Protein AF-A0A950GAG1-F1 (afdb_monomer_lite)

Foldseek 3Di:
DDDDDDCPDDDPDDDDAAEEEEEEADEDDDDDDDPPDDDPVVSVVVLVVLQVVSVVVCVVVRHHYQHYDYHYQPDQDLQARDDPVVLVVVLVVCVVSVHQEYEYPDDDDPRNQVNSCVSNVHHYD

Radius of gyration: 20.88 Å; chains: 1; bounding box: 62×46×60 Å

Secondary structure (DSSP, 8-state):
-PPPP-------PPPPPPEEEEEEEEPPP---S-TTSPPHHHHHHHHHHHHHHHHHHHHHTT-EEEEEEEEE-SS-BTTTBS-HHHHHHHHHHHHHTT-SEEEESSPPPHHHHHHHHHHHSSEE-

Structure (mmCIF, N/CA/C/O backbone):
data_AF-A0A950GAG1-F1
#
_entry.id   AF-A0A950GAG1-F1
#
loop_
_atom_site.group_PDB
_atom_site.id
_atom_site.type_symbol
_atom_site.label_atom_id
_atom_site.label_alt_id
_atom_site.label_comp_id
_atom_site.label_asym_id
_atom_site.label_entity_id
_atom_site.label_seq_id
_atom_site.pdbx_PDB_ins_code
_atom_site.Cartn_x
_atom_site.Cartn_y
_atom_site.Cartn_z
_atom_site.occupancy
_atom_site.B_iso_or_equiv
_atom_site.auth_seq_id
_atom_site.auth_comp_id
_atom_site.auth_asym_id
_atom_site.auth_atom_id
_atom_site.pdbx_PDB_model_num
ATOM 1 N N . MET A 1 1 ? -40.940 22.750 44.056 1.00 52.44 1 MET A N 1
ATOM 2 C CA . MET A 1 1 ? -39.723 22.029 43.632 1.00 52.44 1 MET A CA 1
ATOM 3 C C . MET A 1 1 ? -39.794 21.826 42.129 1.00 52.44 1 MET A C 1
ATOM 5 O O . MET A 1 1 ? -40.800 21.276 41.693 1.00 52.44 1 MET A O 1
ATOM 9 N N . PRO A 1 2 ? -38.808 22.265 41.335 1.00 54.25 2 PRO A N 1
ATOM 10 C CA . PRO A 1 2 ? -38.619 21.714 39.996 1.00 54.25 2 PRO A CA 1
ATOM 11 C C . PRO A 1 2 ? -38.014 20.295 40.096 1.00 54.25 2 PRO A C 1
ATOM 13 O O . PRO A 1 2 ? -37.230 20.056 41.019 1.00 54.25 2 PRO A O 1
ATOM 16 N N . PRO A 1 3 ? -38.365 19.345 39.209 1.00 58.19 3 PRO A N 1
ATOM 17 C CA . PRO A 1 3 ? -37.648 18.080 39.100 1.00 58.19 3 PRO A CA 1
ATOM 18 C C . PRO A 1 3 ? -36.292 18.263 38.400 1.00 58.19 3 PRO A C 1
ATOM 20 O O . PRO A 1 3 ? -36.090 19.194 37.621 1.00 58.19 3 PRO A O 1
ATOM 23 N N . ALA A 1 4 ? -35.372 17.372 38.765 1.00 56.81 4 ALA A N 1
ATOM 24 C CA . ALA A 1 4 ? -33.946 17.388 38.478 1.00 56.81 4 ALA A CA 1
ATOM 25 C C . ALA A 1 4 ? -33.599 17.302 36.984 1.00 56.81 4 ALA A C 1
ATOM 27 O O . ALA A 1 4 ? -34.307 16.681 36.194 1.00 56.81 4 ALA A O 1
ATOM 28 N N . ALA A 1 5 ? -32.469 17.920 36.641 1.00 55.88 5 ALA A N 1
ATOM 29 C CA . ALA A 1 5 ? -31.807 17.804 35.354 1.00 55.88 5 ALA A CA 1
ATOM 30 C C . ALA A 1 5 ? -31.424 16.343 35.071 1.00 55.88 5 ALA A C 1
ATOM 32 O O . ALA A 1 5 ? -30.774 15.694 35.890 1.00 55.88 5 ALA A O 1
ATOM 33 N N . ASP A 1 6 ? -31.820 15.850 33.901 1.00 49.44 6 ASP A N 1
ATOM 34 C CA . ASP A 1 6 ? -31.328 14.600 33.332 1.00 49.44 6 ASP A CA 1
ATOM 35 C C . ASP A 1 6 ? -29.990 14.895 32.636 1.00 49.44 6 ASP A C 1
ATOM 37 O O . ASP A 1 6 ? -29.933 15.336 31.486 1.00 49.44 6 ASP A O 1
ATOM 41 N N . GLU A 1 7 ? -28.895 14.741 33.379 1.00 52.16 7 GLU A N 1
ATOM 42 C CA . GLU A 1 7 ? -27.535 14.715 32.839 1.00 52.16 7 GLU A CA 1
ATOM 43 C C . GLU A 1 7 ? -27.259 13.326 32.247 1.00 52.16 7 GLU A C 1
ATOM 45 O O . GLU A 1 7 ? -26.479 12.534 32.779 1.00 52.16 7 GLU A O 1
ATOM 50 N N . THR A 1 8 ? -27.898 13.001 31.121 1.00 57.81 8 THR A N 1
ATOM 51 C CA . THR A 1 8 ? -27.522 11.808 30.362 1.00 57.81 8 THR A CA 1
ATOM 52 C C . THR A 1 8 ? -26.169 12.062 29.689 1.00 57.81 8 THR A C 1
ATOM 54 O O . THR A 1 8 ? -26.058 12.726 28.655 1.00 57.81 8 THR A O 1
ATOM 57 N N . GLY A 1 9 ? -25.111 11.556 30.324 1.00 50.84 9 GLY A N 1
ATOM 58 C CA . GLY A 1 9 ? -23.734 11.645 29.860 1.00 50.84 9 GLY A CA 1
ATOM 59 C C . GLY A 1 9 ? -23.564 11.169 28.416 1.00 50.84 9 GLY A C 1
ATOM 60 O O . GLY A 1 9 ? -23.968 10.067 28.042 1.00 50.84 9 GLY A O 1
ATOM 61 N N . ARG A 1 10 ? -22.914 11.999 27.593 1.00 58.44 10 ARG A N 1
ATOM 62 C CA . ARG A 1 10 ? -22.406 11.592 26.279 1.00 58.44 10 ARG A CA 1
ATOM 63 C C . ARG A 1 10 ? -21.392 10.464 26.473 1.00 58.44 10 ARG A C 1
ATOM 65 O O . ARG A 1 10 ? -20.268 10.714 26.903 1.00 58.44 10 ARG A O 1
ATOM 72 N N . ALA A 1 11 ? -21.767 9.242 26.107 1.00 58.75 11 ALA A N 1
ATOM 73 C CA . ALA A 1 11 ? -20.813 8.169 25.871 1.00 58.75 11 ALA A CA 1
ATOM 74 C C . ALA A 1 11 ? -19.864 8.611 24.745 1.00 58.75 11 ALA A C 1
ATOM 76 O O . ALA A 1 11 ? -20.273 8.758 23.592 1.00 58.75 11 ALA A O 1
ATOM 77 N N . GLY A 1 12 ? -18.603 8.882 25.084 1.00 54.03 12 GLY A N 1
ATOM 78 C CA . GLY A 1 12 ? -17.562 9.114 24.093 1.00 54.03 12 GLY A CA 1
ATOM 79 C C . GLY A 1 12 ? -17.436 7.874 23.213 1.00 54.03 12 GLY A C 1
ATOM 80 O O . GLY A 1 12 ? -17.047 6.813 23.693 1.00 54.03 12 GLY A O 1
ATOM 81 N N . THR A 1 13 ? -17.807 7.986 21.937 1.00 65.81 13 THR A N 1
ATOM 82 C CA . THR A 1 13 ? -17.526 6.949 20.940 1.00 65.81 13 THR A CA 1
ATOM 83 C C . THR A 1 13 ? -16.011 6.766 20.882 1.00 65.81 13 THR A C 1
ATOM 85 O O . THR A 1 13 ? -15.283 7.708 20.568 1.00 65.81 13 THR A O 1
ATOM 88 N N . ALA A 1 14 ? -15.527 5.574 21.240 1.00 62.97 14 ALA A N 1
ATOM 89 C CA . ALA A 1 14 ? -14.139 5.204 21.001 1.00 62.97 14 ALA A CA 1
ATOM 90 C C . ALA A 1 14 ? -13.856 5.314 19.488 1.00 62.97 14 ALA A C 1
ATOM 92 O O . ALA A 1 14 ? -14.740 4.982 18.690 1.00 62.97 14 ALA A O 1
ATOM 93 N N . PRO A 1 15 ? -12.670 5.794 19.069 1.00 73.12 15 PRO A N 1
ATOM 94 C CA . PRO A 1 15 ? -12.353 5.921 17.651 1.00 73.12 15 PRO A CA 1
ATOM 95 C C . PRO A 1 15 ? -12.527 4.567 16.956 1.00 73.12 15 PRO A C 1
ATOM 97 O O . PRO A 1 15 ? -12.052 3.541 17.443 1.00 73.12 15 PRO A O 1
ATOM 100 N N . SER A 1 16 ? -13.245 4.559 15.832 1.00 78.50 16 SER A N 1
ATOM 101 C CA . SER A 1 16 ? -13.456 3.340 15.055 1.00 78.50 16 SER A CA 1
ATOM 102 C C . SER A 1 16 ? -12.111 2.821 14.535 1.00 78.50 16 SER A C 1
ATOM 104 O O . SER A 1 16 ? -11.309 3.625 14.052 1.00 78.50 16 SER A O 1
ATOM 106 N N . PRO A 1 17 ? -11.842 1.507 14.618 1.00 87.81 17 PRO A N 1
ATOM 107 C CA . PRO A 1 17 ? -10.570 0.962 14.174 1.00 87.81 17 PRO A CA 1
ATOM 108 C C . PRO A 1 17 ? -10.377 1.191 12.671 1.00 87.81 17 PRO A C 1
ATOM 110 O O . PRO A 1 17 ? -11.297 0.997 11.871 1.00 87.81 17 PRO A O 1
ATOM 113 N N . THR A 1 18 ? -9.172 1.607 12.287 1.00 96.19 18 THR A N 1
ATOM 114 C CA . THR A 1 18 ? -8.828 1.894 10.892 1.00 96.19 18 THR A CA 1
ATOM 115 C C . THR A 1 18 ? -8.847 0.605 10.075 1.00 96.19 18 THR A C 1
ATOM 117 O O . THR A 1 18 ? -8.065 -0.314 10.330 1.00 96.19 18 THR A O 1
ATOM 120 N N . ARG A 1 19 ? -9.750 0.539 9.092 1.00 97.56 19 ARG A N 1
ATOM 121 C CA . ARG A 1 19 ? -9.872 -0.580 8.151 1.00 97.56 19 ARG A CA 1
ATOM 122 C C . ARG A 1 19 ? -8.835 -0.417 7.048 1.00 97.56 19 ARG A C 1
ATOM 124 O O . ARG A 1 19 ? -8.818 0.604 6.364 1.00 97.56 19 ARG A O 1
ATOM 131 N N . THR A 1 20 ? -8.006 -1.428 6.849 1.00 98.38 20 THR A N 1
ATOM 132 C CA . THR A 1 20 ? -6.796 -1.318 6.038 1.00 98.38 20 THR A CA 1
ATOM 133 C C . THR A 1 20 ? -6.742 -2.396 4.966 1.00 98.38 20 THR A C 1
ATOM 135 O O . THR A 1 20 ? -7.051 -3.559 5.220 1.00 98.38 20 THR A O 1
ATOM 138 N N . ALA A 1 21 ? -6.322 -2.015 3.766 1.00 98.56 21 ALA A N 1
ATOM 139 C CA . ALA A 1 21 ? -5.888 -2.936 2.729 1.00 98.56 21 ALA A CA 1
ATOM 140 C C . ALA A 1 21 ? -4.358 -3.056 2.749 1.00 98.56 21 ALA A C 1
ATOM 142 O O . ALA A 1 21 ? -3.679 -2.038 2.849 1.00 98.56 21 ALA A O 1
ATOM 143 N N . VAL A 1 22 ? -3.809 -4.265 2.627 1.00 98.69 22 VAL A N 1
ATOM 144 C CA . VAL A 1 22 ? -2.357 -4.500 2.532 1.00 98.69 22 VAL A CA 1
ATOM 145 C C . VAL A 1 22 ? -2.023 -5.083 1.166 1.00 98.69 22 VAL A C 1
ATOM 147 O O . VAL A 1 22 ? -2.466 -6.173 0.812 1.00 98.69 22 VAL A O 1
ATOM 150 N N . ILE A 1 23 ? -1.234 -4.362 0.384 1.00 98.44 23 ILE A N 1
ATOM 151 C CA . ILE A 1 23 ? -0.886 -4.733 -0.982 1.00 98.44 23 ILE A CA 1
ATOM 152 C C . ILE A 1 23 ? 0.615 -4.980 -1.059 1.00 98.44 23 ILE A C 1
ATOM 154 O O . ILE A 1 23 ? 1.408 -4.119 -0.689 1.00 98.44 23 ILE A O 1
ATOM 158 N N . LEU A 1 24 ? 1.003 -6.135 -1.596 1.00 98.00 24 LEU A N 1
ATOM 159 C CA . LEU A 1 24 ? 2.388 -6.492 -1.879 1.00 98.00 24 LEU A CA 1
ATOM 160 C C . LEU A 1 24 ? 2.639 -6.462 -3.392 1.00 98.00 24 LEU A C 1
ATOM 162 O O . LEU A 1 24 ? 2.296 -7.421 -4.088 1.00 98.00 24 LEU A O 1
ATOM 166 N N . PRO A 1 25 ? 3.253 -5.401 -3.938 1.00 96.19 25 PRO A N 1
ATOM 167 C CA . PRO A 1 25 ? 3.784 -5.433 -5.293 1.00 96.19 25 PRO A CA 1
ATOM 168 C C . PRO A 1 25 ? 4.986 -6.377 -5.348 1.00 96.19 25 PRO A C 1
ATOM 170 O O . PRO A 1 25 ? 5.984 -6.166 -4.663 1.00 96.19 25 PRO A O 1
ATOM 173 N N . TRP A 1 26 ? 4.892 -7.429 -6.155 1.00 93.62 26 TRP A N 1
ATOM 174 C CA . TRP A 1 26 ? 5.873 -8.507 -6.171 1.00 93.62 26 TRP A CA 1
ATOM 175 C C . TRP A 1 26 ? 6.544 -8.645 -7.534 1.00 93.62 26 TRP A C 1
ATOM 177 O O . TRP A 1 26 ? 5.889 -8.880 -8.551 1.00 93.62 26 TRP A O 1
ATOM 187 N N . GLU A 1 27 ? 7.868 -8.529 -7.557 1.00 86.56 27 GLU A N 1
ATOM 188 C CA . GLU A 1 27 ? 8.668 -8.826 -8.740 1.00 86.56 27 GLU A CA 1
ATOM 189 C C . GLU A 1 27 ? 9.026 -10.299 -8.755 1.00 86.56 27 GLU A C 1
ATOM 191 O O . GLU A 1 27 ? 9.666 -10.817 -7.842 1.00 86.56 27 GLU A O 1
ATOM 196 N N . ARG A 1 28 ? 8.638 -10.977 -9.829 1.00 76.00 28 ARG A N 1
ATOM 197 C CA . ARG A 1 28 ? 9.146 -12.318 -10.085 1.00 76.00 28 ARG A CA 1
ATOM 198 C C . ARG A 1 28 ? 10.569 -12.184 -10.606 1.00 76.00 28 ARG A C 1
ATOM 200 O O . ARG A 1 28 ? 10.807 -11.357 -11.490 1.00 76.00 28 ARG A O 1
ATOM 207 N N . ALA A 1 29 ? 11.486 -13.004 -10.104 1.00 67.00 29 ALA A N 1
ATOM 208 C CA . ALA A 1 29 ? 12.845 -13.038 -10.621 1.00 67.00 29 ALA A CA 1
ATOM 209 C C . ALA A 1 29 ? 12.816 -13.248 -12.147 1.00 67.00 29 ALA A C 1
ATOM 211 O O . ALA A 1 29 ? 12.209 -14.194 -12.662 1.00 67.00 29 ALA A O 1
ATOM 212 N N . SER A 1 30 ? 13.414 -12.311 -12.887 1.00 61.06 30 SER A N 1
ATOM 213 C CA . SER A 1 30 ? 13.591 -12.428 -14.333 1.00 61.06 30 SER A 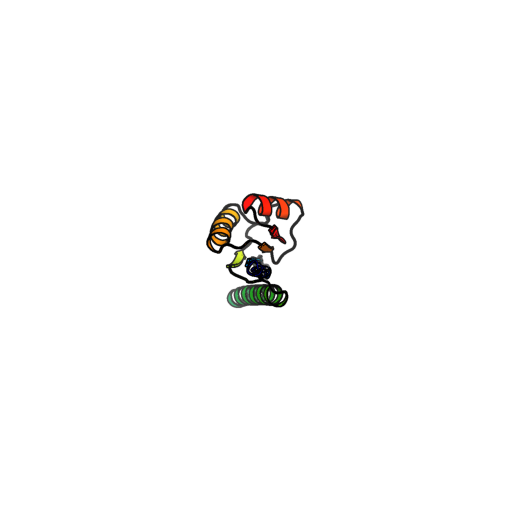CA 1
ATOM 214 C C . SER A 1 30 ? 14.859 -13.239 -14.582 1.00 61.06 30 SER A C 1
ATOM 216 O O . SER A 1 30 ? 15.962 -12.722 -14.460 1.00 61.06 30 SER A O 1
ATOM 218 N N . ARG A 1 31 ? 14.670 -14.528 -14.870 1.00 58.53 31 ARG A N 1
ATOM 219 C CA . ARG A 1 31 ? 15.676 -15.573 -15.134 1.00 58.53 31 ARG A CA 1
ATOM 220 C C . ARG A 1 31 ? 17.037 -15.100 -15.698 1.00 58.53 31 ARG A C 1
ATOM 222 O O . ARG A 1 31 ? 17.092 -14.677 -16.853 1.00 58.53 31 ARG A O 1
ATOM 229 N N . PRO A 1 32 ? 18.147 -15.384 -14.993 1.00 55.47 32 PRO A N 1
ATOM 230 C CA . PRO A 1 32 ? 19.444 -15.749 -15.575 1.00 55.47 32 PRO A CA 1
ATOM 231 C C . PRO A 1 32 ? 19.652 -17.288 -15.562 1.00 55.47 32 PRO A C 1
ATOM 233 O O . PRO A 1 32 ? 18.916 -18.006 -14.889 1.00 55.47 32 PRO A O 1
ATOM 236 N N . PRO A 1 33 ? 20.605 -17.851 -16.331 1.00 53.19 33 PRO A N 1
ATOM 237 C CA . PRO A 1 33 ? 20.628 -19.279 -16.676 1.00 53.19 33 PRO A CA 1
ATOM 238 C C . PRO A 1 33 ? 21.327 -20.233 -15.676 1.00 53.19 33 PRO A C 1
ATOM 240 O O . PRO A 1 33 ? 21.781 -21.290 -16.106 1.00 53.19 33 PRO A O 1
ATOM 243 N N . ASN A 1 34 ? 21.441 -19.940 -14.376 1.00 67.19 34 ASN A N 1
ATOM 244 C CA . ASN A 1 34 ? 22.161 -20.817 -13.432 1.00 67.19 34 ASN A CA 1
ATOM 245 C C . ASN A 1 34 ? 21.264 -21.492 -12.371 1.00 67.19 34 ASN A C 1
ATOM 247 O O . ASN A 1 34 ? 20.314 -20.916 -11.854 1.00 67.19 34 ASN A O 1
ATOM 251 N N . ASN A 1 35 ? 21.595 -22.749 -12.049 1.00 65.69 35 ASN A N 1
ATOM 252 C CA . ASN A 1 35 ? 20.82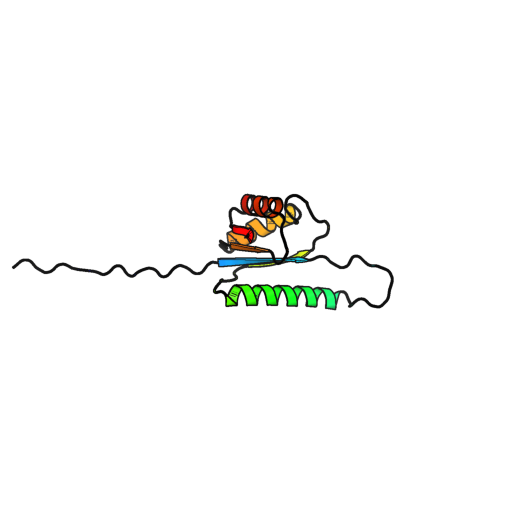2 -23.708 -11.237 1.00 65.69 35 ASN A CA 1
ATOM 253 C C . ASN A 1 35 ? 20.730 -23.395 -9.723 1.00 65.69 35 ASN A C 1
ATOM 255 O O . ASN A 1 35 ? 20.550 -24.311 -8.925 1.00 65.69 35 ASN A O 1
ATOM 259 N N . SER A 1 36 ? 20.857 -22.135 -9.307 1.00 68.25 36 SER A N 1
ATOM 260 C CA . SER A 1 36 ? 20.883 -21.756 -7.883 1.00 68.25 36 SER A CA 1
ATOM 261 C C . SER A 1 36 ? 19.600 -21.077 -7.392 1.00 68.25 36 SER A C 1
ATOM 263 O O . SER A 1 36 ? 19.540 -20.689 -6.227 1.00 68.25 36 SER A O 1
ATOM 265 N N . GLU A 1 37 ? 18.583 -20.907 -8.246 1.00 65.25 37 GLU A N 1
ATOM 266 C CA . GLU A 1 37 ? 17.322 -20.278 -7.841 1.00 65.25 37 GLU A CA 1
ATOM 267 C C . GLU A 1 37 ? 16.284 -21.273 -7.294 1.00 65.25 37 GLU A C 1
ATOM 269 O O . GLU A 1 37 ? 16.182 -22.409 -7.771 1.00 65.25 37 GLU A O 1
ATOM 274 N N . PRO A 1 38 ? 15.478 -20.832 -6.312 1.00 63.84 38 PRO A N 1
ATOM 275 C CA . PRO A 1 38 ? 14.404 -21.625 -5.731 1.00 63.84 38 PRO A CA 1
ATOM 276 C C . PRO A 1 38 ? 13.274 -21.863 -6.750 1.00 63.84 38 PRO A C 1
ATOM 278 O O . PRO A 1 38 ? 13.008 -21.032 -7.630 1.00 63.84 38 PRO A O 1
ATOM 281 N N . ALA A 1 39 ? 12.591 -23.007 -6.639 1.00 74.31 39 ALA A N 1
ATOM 282 C CA . ALA A 1 39 ? 11.559 -23.406 -7.594 1.00 74.31 39 ALA A CA 1
ATOM 283 C C . ALA A 1 39 ? 10.411 -22.369 -7.645 1.00 74.31 39 ALA A C 1
ATOM 285 O O . ALA A 1 39 ? 10.176 -21.656 -6.670 1.00 74.31 39 ALA A O 1
ATOM 286 N N . PRO A 1 40 ? 9.618 -22.279 -8.731 1.00 75.12 40 PRO A N 1
ATOM 287 C CA . PRO A 1 40 ? 8.502 -21.324 -8.812 1.00 75.12 40 PRO A CA 1
ATOM 288 C C . PRO A 1 40 ? 7.505 -21.409 -7.639 1.00 75.12 40 PRO A C 1
ATOM 290 O O . PRO A 1 40 ? 6.940 -20.399 -7.213 1.00 75.12 40 PRO A O 1
ATOM 293 N N . ALA A 1 41 ? 7.318 -22.613 -7.089 1.00 80.44 41 ALA A N 1
ATOM 294 C CA . ALA A 1 41 ? 6.518 -22.837 -5.889 1.00 80.44 41 ALA A CA 1
ATOM 295 C C . ALA A 1 41 ? 7.135 -22.174 -4.644 1.00 80.44 41 ALA A C 1
ATOM 297 O O . ALA A 1 41 ? 6.420 -21.582 -3.841 1.00 80.44 41 ALA A O 1
ATOM 298 N N . ASP A 1 42 ? 8.459 -22.214 -4.503 1.00 84.19 42 ASP A N 1
ATOM 299 C CA . ASP A 1 42 ? 9.182 -21.579 -3.398 1.00 84.19 42 ASP A CA 1
ATOM 300 C C . ASP A 1 42 ? 9.099 -20.053 -3.477 1.00 84.19 42 ASP A C 1
ATOM 302 O O . ASP A 1 42 ? 8.878 -19.397 -2.465 1.00 84.19 42 ASP A O 1
ATOM 306 N N . GLN A 1 43 ? 9.195 -19.488 -4.683 1.00 84.81 43 GLN A N 1
ATOM 307 C CA . GLN A 1 43 ? 9.044 -18.048 -4.914 1.00 84.81 43 GLN A CA 1
ATOM 308 C C . GLN A 1 43 ? 7.641 -17.545 -4.543 1.00 84.81 43 GLN A C 1
ATOM 310 O O . GLN A 1 43 ? 7.500 -16.489 -3.930 1.00 84.81 43 GLN A O 1
ATOM 315 N N . THR A 1 44 ? 6.607 -18.323 -4.875 1.00 88.25 44 THR A N 1
ATOM 316 C CA . THR A 1 44 ? 5.219 -18.005 -4.501 1.00 88.25 44 THR A CA 1
ATOM 317 C C . THR A 1 44 ? 5.042 -18.060 -2.983 1.00 88.25 44 THR A C 1
ATOM 319 O O . THR A 1 44 ? 4.546 -17.102 -2.396 1.00 88.25 44 THR A O 1
ATOM 322 N N . ARG A 1 45 ? 5.546 -19.119 -2.331 1.00 90.94 45 ARG A N 1
ATOM 323 C CA . ARG A 1 45 ? 5.529 -19.240 -0.863 1.00 90.94 45 ARG A CA 1
ATOM 324 C C . ARG A 1 45 ? 6.279 -18.105 -0.170 1.00 90.94 45 ARG A C 1
ATOM 326 O O . ARG A 1 45 ? 5.831 -17.621 0.862 1.00 90.94 45 ARG A O 1
ATOM 333 N N . ALA A 1 46 ? 7.397 -17.651 -0.736 1.00 91.31 46 ALA A N 1
ATOM 334 C CA . ALA A 1 46 ? 8.139 -16.511 -0.206 1.00 91.31 46 ALA A CA 1
ATOM 335 C C . ALA A 1 46 ? 7.323 -15.208 -0.283 1.00 91.31 46 ALA A C 1
ATOM 337 O O . ALA A 1 46 ? 7.320 -14.428 0.668 1.00 91.31 46 ALA A O 1
ATOM 338 N N . ALA A 1 47 ? 6.595 -14.984 -1.382 1.00 93.81 47 ALA A N 1
ATOM 339 C CA . ALA A 1 47 ? 5.709 -13.830 -1.517 1.00 93.81 47 ALA A CA 1
ATOM 340 C C . ALA A 1 47 ? 4.529 -13.892 -0.530 1.00 93.81 47 ALA A C 1
ATOM 342 O O . ALA A 1 47 ? 4.195 -12.886 0.093 1.00 93.81 47 ALA A O 1
ATOM 343 N N . GLU A 1 48 ? 3.930 -15.070 -0.341 1.00 95.81 48 GLU A N 1
ATOM 344 C CA . GLU A 1 48 ? 2.875 -15.297 0.656 1.00 95.81 48 GLU A CA 1
ATOM 345 C C . GLU A 1 48 ? 3.370 -15.049 2.083 1.00 95.81 48 GLU A C 1
ATOM 347 O O . GLU A 1 48 ? 2.701 -14.355 2.847 1.00 95.81 48 GLU A O 1
ATOM 352 N N . ALA A 1 49 ? 4.561 -15.547 2.430 1.00 96.38 49 ALA A N 1
ATOM 353 C CA . ALA A 1 49 ? 5.174 -15.316 3.735 1.00 96.38 49 ALA A CA 1
ATOM 354 C C . ALA A 1 49 ? 5.428 -13.822 3.990 1.00 96.38 49 ALA A C 1
ATOM 356 O O . ALA A 1 49 ? 5.112 -13.318 5.065 1.00 96.38 49 ALA A O 1
ATOM 357 N N . ARG A 1 50 ? 5.927 -13.097 2.981 1.00 96.12 50 ARG A N 1
ATOM 358 C CA .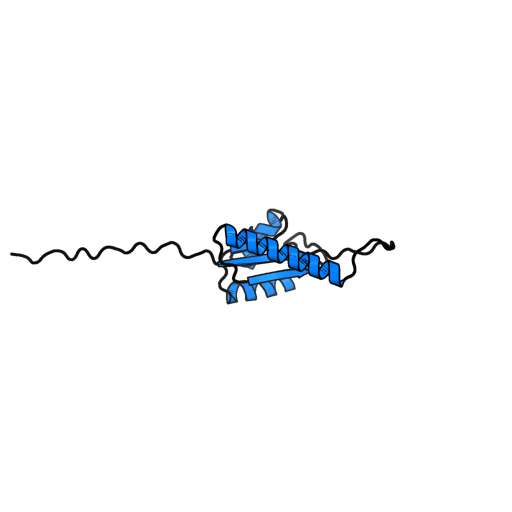 ARG A 1 50 ? 6.138 -11.647 3.06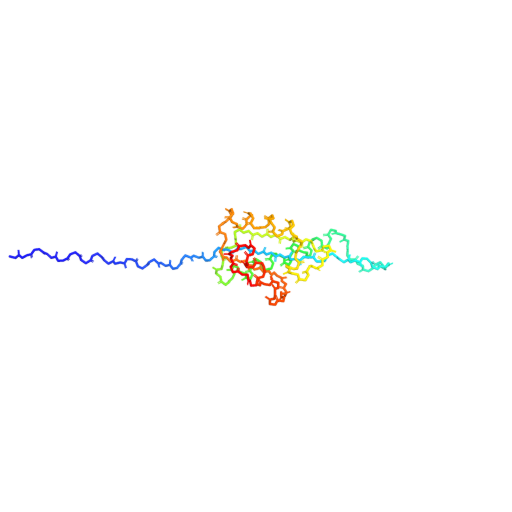0 1.00 96.12 50 ARG A CA 1
ATOM 359 C C . ARG A 1 50 ? 4.826 -10.881 3.240 1.00 96.12 50 ARG A C 1
ATOM 361 O O . ARG A 1 50 ? 4.750 -9.978 4.068 1.00 96.12 50 ARG A O 1
ATOM 368 N N . LEU A 1 51 ? 3.773 -11.250 2.505 1.00 98.25 51 LEU A N 1
ATOM 369 C CA . LEU A 1 51 ? 2.454 -10.645 2.698 1.00 98.25 51 LEU A CA 1
ATOM 370 C C . LEU A 1 51 ? 1.925 -10.921 4.114 1.00 98.25 51 LEU A C 1
ATOM 372 O O . LEU A 1 51 ? 1.394 -10.014 4.752 1.00 98.25 51 LEU A O 1
ATOM 376 N N . ALA A 1 52 ? 2.076 -12.151 4.612 1.00 98.31 52 ALA A N 1
ATOM 377 C CA . ALA A 1 52 ? 1.644 -12.527 5.955 1.00 98.31 52 ALA A CA 1
ATOM 378 C C . ALA A 1 52 ? 2.369 -11.720 7.045 1.00 98.31 52 ALA A C 1
ATOM 380 O O . ALA A 1 52 ? 1.732 -11.277 8.000 1.00 98.31 52 ALA A O 1
ATOM 381 N N . GLU A 1 53 ? 3.669 -11.468 6.879 1.00 98.06 53 GLU A N 1
ATOM 382 C CA . GLU A 1 53 ? 4.440 -10.586 7.759 1.00 98.06 53 GLU A CA 1
ATOM 383 C C . GLU A 1 53 ? 3.888 -9.154 7.743 1.00 98.06 53 GLU A C 1
ATOM 385 O O . GLU A 1 53 ? 3.577 -8.610 8.802 1.00 98.06 53 GLU A O 1
ATOM 390 N N . ALA A 1 54 ? 3.676 -8.566 6.560 1.00 98.12 54 ALA A N 1
ATOM 391 C CA . ALA A 1 54 ? 3.125 -7.214 6.431 1.00 98.12 54 ALA A CA 1
ATOM 392 C C . ALA A 1 54 ? 1.732 -7.079 7.080 1.00 98.12 54 ALA A C 1
ATOM 394 O O . ALA A 1 54 ? 1.444 -6.080 7.743 1.00 98.12 54 ALA A O 1
ATOM 395 N N . ILE A 1 55 ? 0.880 -8.103 6.946 1.00 98.62 55 ILE A N 1
ATOM 396 C CA . ILE A 1 55 ? -0.418 -8.177 7.635 1.00 98.62 55 ILE A CA 1
ATOM 397 C C . ILE A 1 55 ? -0.218 -8.208 9.153 1.00 98.62 55 ILE A C 1
ATOM 399 O O . ILE A 1 55 ? -0.857 -7.435 9.866 1.00 98.62 55 ILE A O 1
ATOM 403 N N . GLY A 1 56 ? 0.679 -9.065 9.650 1.00 98.38 56 GLY A N 1
ATOM 404 C CA . GLY A 1 56 ? 0.986 -9.169 11.076 1.00 98.38 56 GLY A CA 1
ATOM 405 C C . GLY A 1 56 ? 1.481 -7.848 11.667 1.00 98.38 56 GLY A C 1
ATOM 406 O O . GLY A 1 56 ? 1.011 -7.434 12.728 1.00 98.38 56 GLY A O 1
ATOM 407 N N . LEU A 1 57 ? 2.357 -7.139 10.950 1.00 97.69 57 LEU A N 1
ATOM 408 C CA . LEU A 1 57 ? 2.847 -5.819 11.345 1.00 97.69 57 LEU A CA 1
ATOM 409 C C . LEU A 1 57 ? 1.708 -4.793 11.403 1.00 97.69 57 LEU A C 1
ATOM 411 O O . LEU A 1 57 ? 1.539 -4.134 12.430 1.00 97.69 57 LEU A O 1
ATOM 415 N N . ALA A 1 58 ? 0.876 -4.703 10.363 1.00 97.56 58 ALA A N 1
ATOM 416 C CA . ALA A 1 58 ? -0.279 -3.804 10.344 1.00 97.56 58 ALA A CA 1
ATOM 417 C C . ALA A 1 58 ? -1.250 -4.084 11.507 1.00 97.56 58 ALA A C 1
ATOM 419 O O . ALA A 1 58 ? -1.682 -3.163 12.203 1.00 97.56 58 ALA A O 1
ATOM 420 N N . SER A 1 59 ? -1.561 -5.355 11.764 1.00 97.19 59 SER A N 1
ATOM 421 C CA . SER A 1 59 ? -2.433 -5.745 12.873 1.00 97.19 59 SER A CA 1
ATOM 422 C C . SER A 1 59 ? -1.817 -5.471 14.244 1.00 97.19 59 SER A C 1
ATOM 424 O O . SER A 1 59 ? -2.537 -5.067 15.156 1.00 97.19 59 SER A O 1
ATOM 426 N N . SER A 1 60 ? -0.497 -5.613 14.399 1.00 97.69 60 SER A N 1
ATOM 427 C CA . SER A 1 60 ? 0.193 -5.348 15.671 1.00 97.69 60 SER A CA 1
ATOM 428 C C . SER A 1 60 ? 0.135 -3.882 16.112 1.00 97.69 60 SER A C 1
ATOM 430 O O . SER A 1 60 ? 0.149 -3.603 17.308 1.00 97.69 60 SER A O 1
ATOM 432 N N . ILE A 1 61 ? 0.001 -2.951 15.162 1.00 94.94 61 ILE A N 1
ATOM 433 C CA . ILE A 1 61 ? -0.184 -1.519 15.438 1.00 94.94 61 ILE A CA 1
ATOM 434 C C . ILE A 1 61 ? -1.668 -1.109 15.501 1.00 94.94 61 ILE A C 1
ATOM 436 O O . ILE A 1 61 ? -1.984 0.079 15.497 1.00 94.94 61 ILE A O 1
ATOM 440 N N . GLY A 1 62 ? -2.588 -2.078 15.563 1.00 94.75 62 GLY A N 1
ATOM 441 C CA . GLY A 1 62 ? -4.019 -1.842 15.775 1.00 94.75 62 GLY A CA 1
ATOM 442 C C . GLY A 1 62 ? -4.844 -1.591 14.509 1.00 94.75 62 GLY A C 1
ATOM 443 O O . GLY A 1 62 ? -5.977 -1.119 14.613 1.00 94.75 62 GLY A O 1
ATOM 444 N N . LEU A 1 63 ? -4.318 -1.895 13.317 1.00 96.81 63 LEU A N 1
ATOM 445 C CA . LEU A 1 63 ? -5.085 -1.806 12.070 1.00 96.81 63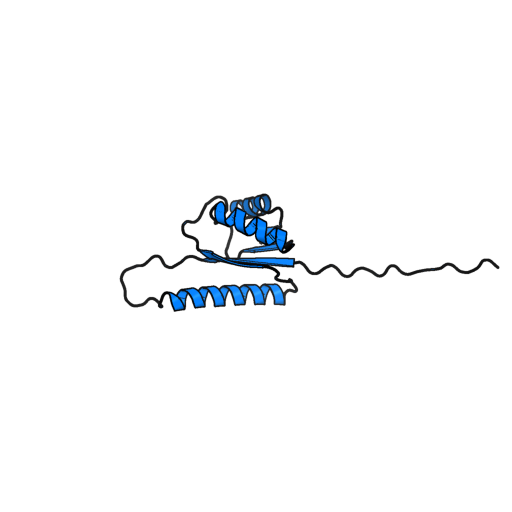 LEU A CA 1
ATOM 446 C C . LEU A 1 63 ? -5.910 -3.075 11.831 1.00 96.81 63 LEU A C 1
ATOM 448 O O . LEU A 1 63 ? -5.450 -4.197 12.050 1.00 96.81 63 LEU A O 1
ATOM 452 N N . VAL A 1 64 ? -7.121 -2.905 11.303 1.00 97.75 64 VAL A N 1
ATOM 453 C CA . VAL A 1 64 ? -7.998 -4.019 10.925 1.00 97.75 64 VAL A CA 1
ATOM 454 C C . VAL A 1 64 ? -7.802 -4.299 9.444 1.00 97.75 64 VAL A C 1
ATOM 456 O O . VAL A 1 64 ? -8.323 -3.572 8.601 1.00 97.75 64 VAL A O 1
ATOM 459 N N . VAL A 1 65 ? -7.038 -5.340 9.114 1.00 98.19 65 VAL A N 1
ATOM 460 C CA . VAL A 1 65 ? -6.796 -5.716 7.716 1.00 98.19 65 VAL A CA 1
ATOM 461 C C . VAL A 1 65 ? -8.041 -6.394 7.144 1.00 98.19 65 VAL A C 1
ATOM 463 O O . VAL A 1 65 ? -8.424 -7.474 7.581 1.00 98.19 65 VAL A O 1
ATOM 466 N N . VAL A 1 66 ? -8.682 -5.745 6.173 1.00 98.12 66 VAL A N 1
ATOM 467 C CA . VAL A 1 66 ? -9.941 -6.202 5.546 1.00 98.12 66 VAL A CA 1
ATOM 468 C C . VAL A 1 66 ? -9.749 -6.682 4.111 1.00 98.12 66 VAL A C 1
ATOM 470 O O . VAL A 1 66 ? -10.638 -7.300 3.533 1.00 98.12 66 VAL A O 1
ATOM 473 N N . HIS A 1 67 ? -8.587 -6.390 3.531 1.00 98.25 67 HIS A N 1
ATOM 474 C CA . HIS A 1 67 ? -8.201 -6.814 2.194 1.00 98.25 67 HIS A CA 1
ATOM 475 C C . HIS A 1 67 ? -6.692 -7.020 2.141 1.00 98.25 67 HIS A C 1
ATOM 477 O O . HIS A 1 67 ? -5.937 -6.222 2.699 1.00 98.25 67 HIS A O 1
ATOM 483 N N . SER A 1 68 ? -6.245 -8.058 1.447 1.00 98.44 68 SER A N 1
ATOM 484 C CA . SER A 1 68 ? -4.830 -8.248 1.160 1.00 98.44 68 SER A CA 1
ATOM 485 C C . SER A 1 68 ? -4.617 -8.865 -0.215 1.00 98.44 68 SER A C 1
ATOM 487 O O . SER A 1 68 ? -5.429 -9.664 -0.685 1.00 98.44 68 SER A O 1
ATOM 489 N N . ALA A 1 69 ? -3.546 -8.463 -0.897 1.00 98.06 69 ALA A N 1
ATOM 490 C CA . ALA A 1 69 ? -3.252 -8.975 -2.230 1.00 98.06 69 ALA A CA 1
ATOM 491 C C . ALA A 1 69 ? -1.761 -8.931 -2.564 1.00 98.06 69 ALA A C 1
ATOM 493 O O . ALA A 1 69 ? -1.074 -7.950 -2.288 1.00 98.06 69 ALA A O 1
ATOM 494 N N . ILE A 1 70 ? -1.293 -9.970 -3.256 1.00 97.50 70 ILE A N 1
ATOM 495 C CA . ILE A 1 70 ? -0.003 -9.978 -3.950 1.00 97.50 70 ILE A CA 1
ATOM 496 C C . ILE A 1 70 ? -0.256 -9.559 -5.396 1.00 97.50 70 ILE A C 1
ATOM 498 O O . ILE A 1 70 ? -1.047 -10.189 -6.099 1.00 97.50 70 ILE A O 1
ATOM 502 N N . LEU A 1 71 ? 0.414 -8.505 -5.854 1.00 96.19 71 LEU A N 1
ATOM 503 C CA . LEU A 1 71 ? 0.280 -7.975 -7.207 1.00 96.19 71 LEU A CA 1
ATOM 504 C C . LEU A 1 71 ? 1.584 -8.173 -7.979 1.00 96.19 71 LEU A C 1
ATOM 506 O O . LEU A 1 71 ? 2.544 -7.436 -7.754 1.00 96.19 71 LEU A O 1
ATOM 510 N N . PRO A 1 72 ? 1.639 -9.128 -8.921 1.00 92.88 72 PRO A N 1
ATOM 511 C CA . PRO A 1 72 ? 2.817 -9.310 -9.753 1.00 92.88 72 PRO A CA 1
ATOM 512 C C . PRO A 1 72 ? 3.120 -8.055 -10.581 1.00 92.88 72 PRO A C 1
ATOM 514 O O . PRO A 1 72 ? 2.261 -7.575 -11.329 1.00 92.88 72 PRO A O 1
ATOM 517 N N . LEU A 1 73 ? 4.355 -7.568 -10.497 1.00 92.19 73 LEU A N 1
ATOM 518 C CA . LEU A 1 73 ? 4.882 -6.475 -11.303 1.00 92.19 73 LEU A CA 1
ATOM 519 C C . LEU A 1 73 ? 5.535 -7.048 -12.561 1.00 92.19 73 LEU A C 1
ATOM 521 O O . LEU A 1 73 ? 6.630 -7.604 -12.520 1.00 92.19 73 LEU A O 1
ATOM 525 N N . ARG A 1 74 ? 4.843 -6.931 -13.698 1.00 86.31 74 ARG A N 1
ATOM 526 C CA . ARG A 1 74 ? 5.425 -7.249 -15.016 1.00 86.31 74 ARG A CA 1
ATOM 527 C C . ARG A 1 74 ? 6.349 -6.141 -15.513 1.00 86.31 74 ARG A C 1
ATOM 529 O O . ARG A 1 74 ? 7.325 -6.411 -16.195 1.00 86.31 74 ARG A O 1
ATOM 536 N N . GLU A 1 75 ? 6.001 -4.906 -15.183 1.00 87.00 75 GLU A N 1
ATOM 537 C CA . GLU A 1 75 ? 6.714 -3.691 -15.548 1.00 87.00 75 GLU A CA 1
ATOM 538 C C . GLU A 1 75 ? 6.379 -2.630 -14.497 1.00 87.00 75 GLU A C 1
ATOM 540 O O . GLU A 1 75 ? 5.210 -2.475 -14.130 1.00 87.00 75 GLU A O 1
ATOM 545 N N . ARG A 1 76 ? 7.381 -1.888 -14.018 1.00 92.44 76 ARG A N 1
ATOM 546 C CA . ARG A 1 76 ? 7.153 -0.778 -13.088 1.00 92.44 76 ARG A CA 1
ATOM 547 C C . ARG A 1 76 ? 6.629 0.433 -13.845 1.00 92.44 76 ARG A C 1
ATOM 549 O O . ARG A 1 76 ? 7.329 0.991 -14.686 1.00 92.44 76 ARG A O 1
ATOM 556 N N . ARG A 1 77 ? 5.427 0.899 -13.506 1.00 93.69 77 ARG A N 1
ATOM 557 C CA . ARG A 1 77 ? 4.879 2.132 -14.088 1.00 93.69 77 ARG A CA 1
ATOM 558 C C . ARG A 1 77 ? 5.334 3.359 -13.290 1.00 93.69 77 ARG A C 1
ATOM 560 O O . ARG A 1 77 ? 5.064 3.425 -12.090 1.00 93.69 77 ARG A O 1
ATOM 567 N N . PRO A 1 78 ? 5.970 4.371 -13.913 1.00 94.00 78 PRO A N 1
ATOM 568 C CA . PRO A 1 78 ? 6.416 5.565 -13.189 1.00 94.00 78 PRO A CA 1
ATOM 569 C C . PRO A 1 78 ? 5.280 6.289 -12.456 1.00 94.00 78 PRO A C 1
ATOM 571 O O . PRO A 1 78 ? 5.498 6.847 -11.386 1.00 94.00 78 PRO A O 1
ATOM 574 N N . ALA A 1 79 ? 4.062 6.243 -13.005 1.00 95.44 79 ALA A N 1
ATOM 575 C CA . ALA A 1 79 ? 2.910 6.946 -12.454 1.00 95.44 79 ALA A CA 1
ATOM 576 C C . ALA A 1 79 ? 2.346 6.313 -11.175 1.00 95.44 79 ALA A C 1
ATOM 578 O O . ALA A 1 79 ? 1.968 7.057 -10.284 1.00 95.44 79 ALA A O 1
ATOM 579 N N . THR A 1 80 ? 2.258 4.987 -11.076 1.00 96.31 80 THR A N 1
ATOM 580 C CA . THR A 1 80 ? 1.500 4.293 -10.008 1.00 96.31 80 THR A CA 1
ATOM 581 C C . THR A 1 80 ? 2.201 3.055 -9.460 1.00 96.31 80 THR A C 1
ATOM 583 O O . THR A 1 80 ? 1.637 2.378 -8.610 1.00 96.31 80 THR A O 1
ATOM 586 N N . LEU A 1 81 ? 3.396 2.721 -9.960 1.00 96.81 81 LEU A N 1
ATOM 587 C CA . LEU A 1 81 ? 4.086 1.427 -9.831 1.00 96.81 81 LEU A CA 1
ATOM 588 C C . LEU A 1 81 ? 3.340 0.263 -10.508 1.00 96.81 81 LEU A C 1
ATOM 590 O O . LEU A 1 81 ? 3.949 -0.499 -11.256 1.00 96.81 81 LEU A O 1
ATOM 594 N N . LEU A 1 82 ? 2.029 0.185 -10.294 1.00 96.75 82 LEU A N 1
ATOM 595 C CA . LEU A 1 82 ? 1.092 -0.804 -10.815 1.00 96.75 82 LEU A CA 1
ATOM 596 C C . LEU A 1 82 ? 0.568 -0.430 -12.208 1.00 96.75 82 LEU A C 1
ATOM 598 O O . LEU A 1 82 ? 0.478 0.749 -12.554 1.00 96.75 82 LEU A O 1
ATOM 602 N N . GLY A 1 83 ? 0.150 -1.431 -12.985 1.00 96.19 83 GLY A N 1
ATOM 603 C CA . GLY A 1 83 ? -0.590 -1.204 -14.231 1.00 96.19 83 GLY A CA 1
ATOM 604 C C . GLY A 1 83 ? -2.031 -0.743 -13.979 1.00 96.19 83 GLY A C 1
ATOM 605 O O . GLY A 1 83 ? -2.629 -1.096 -12.965 1.00 96.19 83 GLY A O 1
ATOM 606 N N . GLU A 1 84 ? -2.621 -0.010 -14.926 1.00 95.50 84 GLU A N 1
ATOM 607 C CA . GLU A 1 84 ? -3.960 0.593 -14.783 1.00 95.50 84 GLU A CA 1
ATOM 608 C C . GLU A 1 84 ? -5.054 -0.425 -14.428 1.00 95.50 84 GLU A C 1
ATOM 610 O O . GLU A 1 84 ? -5.877 -0.166 -13.556 1.00 95.50 84 GLU A O 1
ATOM 615 N N . GLY A 1 85 ? -5.025 -1.621 -15.027 1.00 96.75 85 GLY A N 1
ATOM 616 C CA . GLY A 1 85 ? -5.983 -2.684 -14.706 1.00 96.75 85 GLY A CA 1
ATOM 617 C C . GLY A 1 85 ? -5.874 -3.187 -13.262 1.00 96.75 85 GLY A C 1
ATOM 618 O O . GLY A 1 85 ? -6.892 -3.431 -12.620 1.00 96.75 85 GLY A O 1
ATOM 619 N N . GLN A 1 86 ? -4.653 -3.291 -12.720 1.00 97.12 86 GLN A N 1
ATOM 620 C CA . GLN A 1 86 ? -4.448 -3.632 -11.308 1.00 97.12 86 GLN A CA 1
ATOM 621 C C . GLN A 1 86 ? -4.940 -2.500 -10.403 1.00 97.12 86 GLN A C 1
ATOM 623 O O . GLN A 1 86 ? -5.628 -2.775 -9.425 1.00 97.12 86 GLN A O 1
ATOM 628 N N . VAL A 1 87 ? -4.653 -1.240 -10.752 1.00 98.06 87 VAL A N 1
ATOM 629 C CA . VAL A 1 87 ? -5.144 -0.069 -10.006 1.00 98.06 87 VAL A CA 1
ATOM 630 C C . VAL A 1 87 ? -6.674 -0.064 -9.958 1.00 98.06 87 VAL A C 1
ATOM 632 O O . VAL A 1 87 ? -7.246 0.053 -8.876 1.00 98.06 87 VAL A O 1
ATOM 635 N N . ALA A 1 88 ? -7.343 -0.256 -11.097 1.00 98.12 88 ALA A N 1
ATOM 636 C CA . ALA A 1 88 ? -8.801 -0.283 -11.174 1.00 98.12 88 ALA A CA 1
ATOM 637 C C . ALA A 1 88 ? -9.409 -1.451 -10.378 1.00 98.12 88 ALA A C 1
ATOM 639 O O . ALA A 1 88 ? -10.331 -1.243 -9.590 1.00 98.12 88 ALA A O 1
ATOM 640 N N . ALA A 1 89 ? -8.870 -2.665 -10.535 1.00 98.00 89 ALA A N 1
ATOM 641 C CA . ALA A 1 89 ? -9.361 -3.847 -9.828 1.00 98.00 89 ALA A CA 1
ATOM 642 C C . ALA A 1 89 ? -9.204 -3.717 -8.305 1.00 98.00 89 ALA A C 1
ATOM 644 O O . ALA A 1 89 ? -10.134 -4.020 -7.559 1.00 98.00 89 ALA A O 1
ATOM 645 N N . GLN A 1 90 ? -8.053 -3.226 -7.833 1.00 98.12 90 GLN A N 1
ATOM 646 C CA . GLN A 1 90 ? -7.853 -3.003 -6.402 1.00 98.12 90 GLN A CA 1
ATOM 647 C C . GLN A 1 90 ? -8.751 -1.892 -5.870 1.00 98.12 90 GLN A C 1
ATOM 649 O O . GLN A 1 90 ? -9.316 -2.062 -4.799 1.00 98.12 90 GLN A O 1
ATOM 654 N N . GLY A 1 91 ? -8.959 -0.805 -6.619 1.00 97.94 91 GLY A N 1
ATOM 655 C CA . GLY A 1 91 ? -9.868 0.266 -6.202 1.00 97.94 91 GLY A CA 1
ATOM 656 C C . GLY A 1 91 ? -11.283 -0.243 -5.907 1.00 97.94 91 GLY A C 1
ATOM 657 O O . GLY A 1 91 ? -11.865 0.117 -4.887 1.00 97.94 91 GLY A O 1
ATOM 658 N N . GLN A 1 92 ? -11.801 -1.150 -6.742 1.00 98.19 92 GLN A N 1
ATOM 659 C CA . GLN A 1 92 ? -13.108 -1.782 -6.522 1.00 98.19 92 GLN A CA 1
ATOM 660 C C . GLN A 1 92 ? -13.128 -2.650 -5.257 1.00 98.19 92 GLN A C 1
ATOM 662 O O . GLN A 1 92 ? -14.059 -2.548 -4.462 1.00 98.19 92 GLN A O 1
ATOM 667 N N . LEU A 1 93 ? -12.101 -3.480 -5.048 1.00 98.06 93 LEU A N 1
ATOM 668 C CA . LEU A 1 93 ? -12.003 -4.357 -3.875 1.00 98.06 93 LEU A CA 1
ATOM 669 C C . LEU A 1 93 ? -11.833 -3.563 -2.574 1.00 98.06 93 LEU A C 1
ATOM 671 O O . LEU A 1 93 ? -12.511 -3.845 -1.591 1.00 98.06 93 LEU A O 1
ATOM 675 N N . ILE A 1 94 ? -10.978 -2.539 -2.578 1.00 97.75 94 ILE A N 1
ATOM 676 C CA . ILE A 1 94 ? -10.735 -1.649 -1.435 1.00 97.75 94 ILE A CA 1
ATOM 677 C C . ILE A 1 94 ? -12.039 -0.944 -1.036 1.00 97.75 94 ILE A C 1
ATOM 679 O O . ILE A 1 94 ? -12.396 -0.945 0.144 1.00 97.75 94 ILE A O 1
ATOM 683 N N . ALA A 1 95 ? -12.785 -0.416 -2.013 1.00 97.25 95 ALA A N 1
ATOM 684 C CA . ALA A 1 95 ? -14.077 0.220 -1.773 1.00 97.25 95 ALA A CA 1
ATOM 685 C C . ALA A 1 95 ? -15.131 -0.775 -1.258 1.00 97.25 95 ALA A C 1
ATOM 687 O O . ALA A 1 95 ? -15.820 -0.487 -0.280 1.00 97.25 95 ALA A O 1
ATOM 688 N N . ALA A 1 96 ? -15.225 -1.964 -1.865 1.00 97.75 96 ALA A N 1
ATOM 689 C CA . ALA A 1 96 ? -16.160 -3.011 -1.449 1.00 97.75 96 ALA A CA 1
ATOM 690 C C . ALA A 1 96 ? -15.902 -3.490 -0.012 1.00 97.75 96 ALA A C 1
ATOM 692 O O . ALA A 1 96 ? -16.844 -3.739 0.736 1.00 97.75 96 ALA A O 1
ATOM 693 N N . GLN A 1 97 ? -14.631 -3.564 0.392 1.00 96.62 97 GLN A N 1
ATOM 694 C CA . GLN A 1 97 ? -14.226 -3.936 1.750 1.00 96.62 97 GLN A CA 1
ATOM 695 C C . GLN A 1 97 ? -14.229 -2.754 2.728 1.00 96.62 97 GLN A C 1
ATOM 697 O O . GLN A 1 97 ? -13.934 -2.929 3.915 1.00 96.62 97 GLN A O 1
ATOM 702 N N . GLN A 1 98 ? -14.582 -1.552 2.263 1.00 95.44 98 GLN A N 1
ATOM 703 C CA . GLN A 1 98 ? -14.622 -0.327 3.061 1.00 95.44 98 GLN A CA 1
ATOM 704 C C . GLN A 1 98 ? -13.291 -0.054 3.783 1.00 95.44 98 GLN A C 1
ATOM 706 O O . GLN A 1 98 ? -13.278 0.329 4.955 1.00 95.44 98 GLN A O 1
ATOM 711 N N . ALA A 1 99 ? -12.165 -0.316 3.118 1.00 96.50 99 ALA A N 1
ATOM 712 C CA . ALA A 1 99 ? -10.858 0.079 3.629 1.00 96.50 99 ALA A CA 1
ATOM 713 C C . ALA A 1 99 ? -10.692 1.599 3.489 1.00 96.50 99 ALA A C 1
ATOM 715 O O . ALA A 1 99 ? -11.080 2.186 2.483 1.00 96.50 99 ALA A O 1
ATOM 716 N N . THR A 1 100 ? -10.122 2.237 4.507 1.00 95.56 100 THR A N 1
ATOM 717 C CA . THR A 1 100 ? -9.865 3.686 4.555 1.00 95.56 100 THR A CA 1
ATOM 718 C C . THR A 1 100 ? -8.375 4.022 4.495 1.00 95.56 100 THR A C 1
ATOM 720 O O . THR A 1 100 ? -8.005 5.173 4.258 1.00 95.56 100 THR A O 1
ATOM 723 N N . LEU A 1 101 ? -7.524 3.009 4.664 1.00 97.94 101 LEU A N 1
ATOM 724 C CA . LEU A 1 101 ? -6.075 3.064 4.528 1.00 97.94 101 LEU A CA 1
ATOM 725 C C . LEU A 1 101 ? -5.607 1.943 3.597 1.00 97.94 101 LEU A C 1
ATOM 727 O O . LEU A 1 101 ? -6.112 0.823 3.655 1.00 97.94 101 LEU A O 1
ATOM 731 N N . VAL A 1 102 ? -4.612 2.230 2.768 1.00 98.50 102 VAL A N 1
ATOM 732 C CA . VAL A 1 102 ? -3.925 1.240 1.941 1.00 98.50 102 VAL A CA 1
ATOM 733 C C . VAL A 1 102 ? -2.446 1.258 2.304 1.00 98.50 102 VAL A C 1
ATOM 735 O O . VAL A 1 102 ? -1.805 2.301 2.235 1.00 98.50 102 VAL A O 1
ATOM 738 N N . ILE A 1 103 ? -1.913 0.105 2.686 1.00 98.44 103 ILE A N 1
ATOM 739 C CA . ILE A 1 103 ? -0.485 -0.121 2.887 1.00 98.44 103 ILE A CA 1
ATOM 740 C C . ILE A 1 103 ? 0.067 -0.756 1.622 1.00 98.44 103 ILE A C 1
ATOM 742 O O . ILE A 1 103 ? -0.446 -1.777 1.160 1.00 98.44 103 ILE A O 1
ATOM 746 N N . MET A 1 104 ? 1.127 -0.172 1.087 1.00 98.19 104 MET A N 1
ATOM 747 C CA . MET A 1 104 ? 1.911 -0.729 -0.000 1.00 98.19 104 MET A CA 1
ATOM 748 C C . MET A 1 104 ? 3.212 -1.265 0.600 1.00 98.19 104 MET A C 1
ATOM 750 O O . MET A 1 104 ? 4.042 -0.488 1.053 1.00 98.19 104 MET A O 1
ATOM 754 N N . ASP A 1 105 ? 3.417 -2.587 0.603 1.00 97.19 105 ASP A N 1
ATOM 755 C CA . ASP A 1 105 ? 4.637 -3.226 1.135 1.00 97.19 105 ASP A CA 1
ATOM 756 C C . ASP A 1 105 ? 5.836 -3.071 0.177 1.00 97.19 105 ASP A C 1
ATOM 758 O O . ASP A 1 105 ? 6.483 -4.019 -0.272 1.00 97.19 105 ASP A O 1
ATOM 762 N N . THR A 1 106 ? 6.090 -1.834 -0.227 1.00 95.50 106 THR A N 1
ATOM 763 C CA . THR A 1 106 ? 7.199 -1.423 -1.072 1.00 95.50 106 THR A CA 1
ATOM 764 C C . THR A 1 106 ? 7.344 0.092 -1.011 1.00 95.50 106 THR A C 1
ATOM 766 O O . THR A 1 106 ? 6.380 0.817 -0.777 1.00 95.50 106 THR A O 1
ATOM 769 N N . ALA A 1 107 ? 8.543 0.596 -1.281 1.00 95.50 107 ALA A N 1
ATOM 770 C CA . ALA A 1 107 ? 8.751 2.032 -1.356 1.00 95.50 107 ALA A CA 1
ATOM 771 C C . ALA A 1 107 ? 8.048 2.621 -2.591 1.00 95.50 107 ALA A C 1
ATOM 773 O O . ALA A 1 107 ? 8.279 2.187 -3.723 1.00 95.50 107 ALA A O 1
ATOM 774 N N . LEU A 1 108 ? 7.242 3.659 -2.377 1.00 97.31 108 LEU A N 1
ATOM 775 C CA . LEU A 1 108 ? 6.660 4.466 -3.444 1.00 97.31 108 LEU A CA 1
ATOM 776 C C . LEU A 1 108 ? 7.419 5.781 -3.603 1.00 97.31 108 LEU A C 1
ATOM 778 O O . LEU A 1 108 ? 7.823 6.411 -2.627 1.00 97.31 108 LEU A O 1
ATOM 782 N N . SER A 1 109 ? 7.555 6.250 -4.843 1.00 98.06 109 SER A N 1
ATOM 783 C CA . SER A 1 109 ? 7.916 7.648 -5.064 1.00 98.06 109 SER A CA 1
ATOM 784 C C . SER A 1 109 ? 6.759 8.569 -4.638 1.00 98.06 109 SER A C 1
ATOM 786 O O . SER A 1 109 ? 5.591 8.166 -4.713 1.00 98.06 109 SER A O 1
ATOM 788 N N . PRO A 1 110 ? 7.028 9.841 -4.282 1.00 98.00 110 PRO A N 1
ATOM 789 C CA . PRO A 1 110 ? 5.971 10.791 -3.923 1.00 98.00 110 PRO A CA 1
ATOM 790 C C . PRO A 1 110 ? 4.897 10.951 -5.010 1.00 98.00 110 PRO A C 1
ATOM 792 O O . PRO A 1 110 ? 3.719 11.157 -4.718 1.00 98.00 110 PRO A O 1
ATOM 795 N N . VAL A 1 111 ? 5.290 10.837 -6.286 1.00 98.19 111 VAL A N 1
ATOM 796 C CA . VAL A 1 111 ? 4.352 10.898 -7.415 1.00 98.19 111 VAL A CA 1
ATOM 797 C C . VAL A 1 111 ? 3.473 9.650 -7.456 1.00 98.19 111 VAL A C 1
ATOM 799 O O . VAL A 1 111 ? 2.264 9.785 -7.637 1.00 98.19 111 VAL A O 1
ATOM 802 N N . GLN A 1 112 ? 4.051 8.463 -7.244 1.00 98.25 112 GLN A N 1
ATOM 803 C CA . GLN A 1 112 ? 3.307 7.201 -7.228 1.00 98.25 112 GLN A CA 1
ATOM 804 C C . GLN A 1 112 ? 2.275 7.171 -6.110 1.00 98.25 112 GLN A C 1
ATOM 806 O O . GLN A 1 112 ? 1.108 6.893 -6.376 1.00 98.25 112 GLN A O 1
ATOM 811 N N . GLN A 1 113 ? 2.683 7.534 -4.894 1.00 98.50 113 GLN A N 1
ATOM 812 C CA . GLN A 1 113 ? 1.786 7.621 -3.746 1.00 98.50 113 GLN A CA 1
ATOM 813 C C . GLN A 1 113 ? 0.612 8.559 -4.038 1.00 98.50 113 GLN A C 1
ATOM 815 O O . GLN A 1 113 ? -0.536 8.131 -3.988 1.00 98.50 113 GLN A O 1
ATOM 820 N N . ARG A 1 114 ? 0.880 9.807 -4.452 1.00 98.44 114 ARG A N 1
ATOM 821 C CA . ARG A 1 114 ? -0.174 10.785 -4.772 1.00 98.44 114 ARG A CA 1
ATOM 822 C C . ARG A 1 114 ? -1.129 10.288 -5.858 1.00 98.44 114 ARG A C 1
ATOM 824 O O . ARG A 1 114 ? -2.324 10.562 -5.800 1.00 98.44 114 ARG A O 1
ATOM 831 N N . ASN A 1 115 ? -0.612 9.613 -6.880 1.00 98.50 115 ASN A N 1
ATOM 832 C CA . ASN A 1 115 ? -1.442 9.115 -7.971 1.00 98.50 115 ASN A CA 1
ATOM 833 C C . ASN A 1 115 ? -2.329 7.947 -7.522 1.00 98.50 115 ASN A C 1
ATOM 835 O O . ASN A 1 115 ? -3.496 7.916 -7.903 1.00 98.50 115 ASN A O 1
ATOM 839 N N . LEU A 1 116 ? -1.821 7.037 -6.686 1.00 98.50 116 LEU A N 1
ATOM 840 C CA . LEU A 1 116 ? -2.623 5.966 -6.085 1.00 98.50 116 LEU A CA 1
ATOM 841 C C . LEU A 1 116 ? -3.681 6.524 -5.120 1.00 98.50 116 LEU A C 1
ATOM 843 O O . LEU A 1 116 ? -4.844 6.143 -5.217 1.00 98.50 116 LEU A O 1
ATOM 847 N N . GLU A 1 117 ? -3.319 7.488 -4.265 1.00 98.50 117 GLU A N 1
ATOM 848 C CA . GLU A 1 117 ? -4.274 8.175 -3.381 1.00 98.50 117 GLU A CA 1
ATOM 849 C C . GLU A 1 117 ? -5.390 8.857 -4.180 1.00 98.50 117 GLU A C 1
ATOM 851 O O . GLU A 1 117 ? -6.556 8.769 -3.813 1.00 98.50 117 GLU A O 1
ATOM 856 N N . ARG A 1 118 ? -5.062 9.492 -5.313 1.00 98.25 118 ARG A N 1
ATOM 857 C CA . ARG A 1 118 ? -6.062 10.079 -6.219 1.00 98.25 118 ARG A CA 1
ATOM 858 C C . ARG A 1 118 ? -6.936 9.027 -6.895 1.00 98.25 118 ARG A C 1
ATOM 860 O O . ARG A 1 118 ? -8.134 9.245 -7.026 1.00 98.25 118 ARG A O 1
ATOM 867 N N . ALA A 1 119 ? -6.348 7.920 -7.342 1.00 97.75 119 ALA A N 1
ATOM 868 C CA . ALA A 1 119 ? -7.079 6.863 -8.034 1.00 97.75 119 ALA A CA 1
ATOM 869 C C . ALA A 1 119 ? -8.065 6.139 -7.105 1.00 97.75 119 ALA A C 1
ATOM 871 O O . ALA A 1 119 ? -9.144 5.749 -7.542 1.00 97.75 119 ALA A O 1
ATOM 872 N N . TRP A 1 120 ? -7.704 5.968 -5.834 1.00 98.00 120 TRP A N 1
ATOM 873 C CA . TRP A 1 120 ? -8.505 5.219 -4.867 1.00 98.00 120 TRP A CA 1
ATOM 874 C C . TRP A 1 120 ? -9.285 6.097 -3.888 1.00 98.00 120 TRP A C 1
ATOM 876 O O . TRP A 1 120 ? -10.212 5.607 -3.262 1.00 98.00 120 TRP A O 1
ATOM 886 N N . SER A 1 121 ? -8.967 7.388 -3.776 1.00 96.56 121 SER A N 1
ATOM 887 C CA . SER A 1 121 ? -9.544 8.314 -2.784 1.00 96.56 121 SER A CA 1
ATOM 888 C C . SER A 1 121 ? -9.307 7.904 -1.321 1.00 96.56 121 SER A C 1
ATOM 890 O O . SER A 1 121 ? -10.020 8.352 -0.424 1.00 96.56 121 SER A O 1
ATOM 892 N N . TYR A 1 122 ? -8.283 7.087 -1.071 1.00 96.81 122 TYR A N 1
ATOM 893 C CA . TYR A 1 122 ? -7.876 6.635 0.261 1.00 96.81 122 TYR A CA 1
ATOM 894 C C . TYR A 1 122 ? -6.419 6.992 0.526 1.00 96.81 122 TYR A C 1
ATOM 896 O O . TYR A 1 122 ? -5.639 7.181 -0.409 1.00 96.81 122 TYR A O 1
ATOM 904 N N . LYS A 1 123 ? -6.040 7.060 1.806 1.00 97.56 123 LYS A N 1
ATOM 905 C CA . LYS A 1 123 ? -4.645 7.277 2.196 1.00 97.56 123 LYS A CA 1
ATOM 906 C C . LYS A 1 123 ? -3.805 6.069 1.777 1.00 97.56 123 LYS A C 1
ATOM 908 O O . LYS A 1 123 ? -4.203 4.939 2.049 1.00 97.56 123 LYS A O 1
ATOM 913 N N . VAL A 1 124 ? -2.647 6.312 1.167 1.00 98.19 124 VAL A N 1
ATOM 914 C CA . VAL A 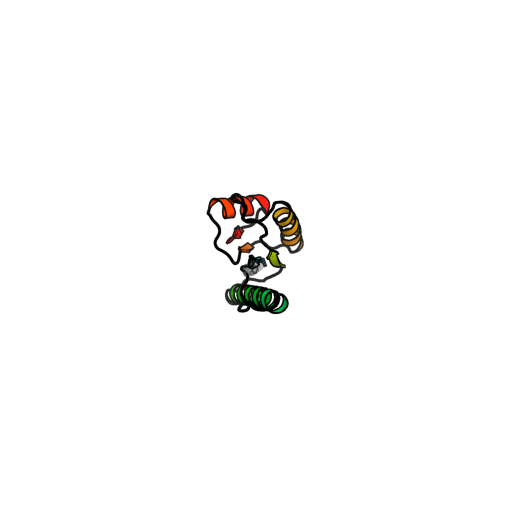1 124 ? -1.682 5.269 0.790 1.00 98.19 124 VAL A CA 1
ATOM 915 C C . VAL A 1 124 ? -0.391 5.519 1.558 1.00 98.19 124 VAL A C 1
ATOM 917 O O . VAL A 1 124 ? 0.090 6.656 1.572 1.00 98.19 124 VAL A O 1
ATOM 920 N N . ILE A 1 125 ? 0.157 4.488 2.201 1.00 94.94 125 ILE A N 1
ATOM 921 C CA . ILE A 1 125 ? 1.445 4.534 2.912 1.00 94.94 125 ILE A CA 1
ATOM 922 C C . ILE A 1 125 ? 2.362 3.397 2.487 1.00 94.94 125 ILE A C 1
ATOM 924 O O . ILE A 1 125 ? 1.832 2.325 2.116 1.00 94.94 125 ILE A O 1
#

Sequence (125 aa):
MPPAADETGRAGTAPSPTRTAVILPWERASRPPNNSEPAPADQTRAAEARLAEAIGLASSIGLVVVHSAILPLRERRPATLLGEGQVAAQGQLIAAQQATLVIMDTALSPVQQRNLERAWSYKVI

pLDDT: mean 88.04, std 15.3, range [49.44, 98.69]